Protein AF-A0A3C1DH06-F1 (afdb_monomer_lite)

pLDDT: mean 80.03, std 13.83, range [37.91, 91.12]

Foldseek 3Di:
DPPQPDDVVLLVVLQVVVCVLVVAGFDDDDGRNVSNVQSVVCVVVVHNPGDGPPVPPPD

Sequence (59 aa):
MAIETHKW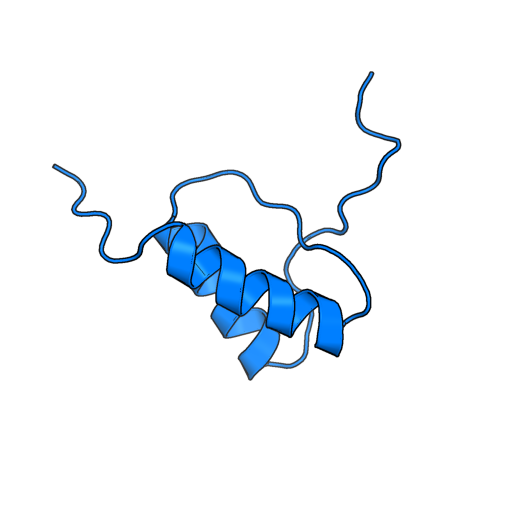EQVDELASQFEERFGYKPTWFGSVDEVYAKLEESLKTGTPTLMKQDPEVWL

Structure (mmCIF, N/CA/C/O backbone):
data_AF-A0A3C1DH06-F1
#
_entry.id   AF-A0A3C1DH06-F1
#
loop_
_atom_site.group_PDB
_atom_site.id
_atom_site.type_symbol
_atom_site.label_atom_id
_atom_site.label_alt_id
_atom_site.label_comp_id
_atom_site.label_asym_id
_atom_site.label_entity_id
_atom_site.label_seq_id
_atom_site.pdbx_PDB_ins_code
_atom_site.Cartn_x
_atom_site.Cartn_y
_atom_site.Cartn_z
_atom_site.occupancy
_atom_site.B_iso_or_equiv
_atom_site.auth_seq_id
_atom_site.auth_comp_id
_atom_site.auth_asym_id
_atom_site.auth_atom_id
_atom_site.pdbx_PDB_model_num
ATOM 1 N N . MET A 1 1 ? 21.790 1.618 -14.407 1.00 42.50 1 MET A N 1
ATOM 2 C CA . MET A 1 1 ? 20.691 0.638 -14.322 1.00 42.50 1 MET A CA 1
ATOM 3 C C . MET A 1 1 ? 20.017 0.894 -12.992 1.00 42.50 1 MET A C 1
ATOM 5 O O . MET A 1 1 ? 20.688 0.733 -11.981 1.00 42.50 1 MET A O 1
ATOM 9 N N . ALA A 1 2 ? 18.798 1.437 -12.984 1.00 51.53 2 ALA A N 1
ATOM 10 C CA . ALA A 1 2 ? 18.039 1.550 -11.742 1.00 51.53 2 ALA A CA 1
ATOM 11 C C . ALA A 1 2 ? 17.728 0.116 -11.311 1.00 51.53 2 ALA A C 1
ATOM 13 O O . ALA A 1 2 ? 17.084 -0.620 -12.054 1.00 51.53 2 ALA A O 1
ATOM 14 N N . ILE A 1 3 ? 18.328 -0.323 -10.211 1.00 55.91 3 ILE A N 1
ATOM 15 C CA . ILE A 1 3 ? 18.040 -1.635 -9.647 1.00 55.91 3 ILE A CA 1
ATOM 16 C C . ILE A 1 3 ? 16.702 -1.441 -8.950 1.00 55.91 3 ILE A C 1
ATOM 18 O O . ILE A 1 3 ? 16.651 -0.803 -7.905 1.00 55.91 3 ILE A O 1
ATOM 22 N N . GLU A 1 4 ? 15.622 -1.888 -9.582 1.00 61.62 4 GLU A N 1
ATOM 23 C CA . GLU A 1 4 ? 14.338 -2.012 -8.900 1.00 61.62 4 GLU A CA 1
ATOM 24 C C . GLU A 1 4 ? 14.537 -3.067 -7.809 1.00 61.62 4 GLU A C 1
ATOM 26 O O . GLU A 1 4 ? 14.772 -4.245 -8.091 1.00 61.62 4 GLU A O 1
ATOM 31 N N . THR A 1 5 ? 14.580 -2.610 -6.562 1.00 72.25 5 THR A N 1
ATOM 32 C CA . THR A 1 5 ? 14.814 -3.453 -5.385 1.00 72.25 5 THR A CA 1
ATOM 33 C C . THR A 1 5 ? 13.558 -4.251 -5.068 1.00 72.25 5 THR A C 1
ATOM 35 O O . THR A 1 5 ? 13.637 -5.407 -4.653 1.00 72.25 5 THR A O 1
ATOM 38 N N . HIS A 1 6 ? 12.404 -3.630 -5.308 1.00 79.69 6 HIS A N 1
ATOM 39 C CA . HIS A 1 6 ? 11.088 -4.189 -5.057 1.00 79.69 6 HIS A CA 1
ATOM 40 C C . HIS A 1 6 ? 10.463 -4.735 -6.341 1.00 79.69 6 HIS A C 1
ATOM 42 O O . HIS A 1 6 ? 10.669 -4.212 -7.437 1.00 79.69 6 HIS A O 1
ATOM 48 N N . LYS A 1 7 ? 9.674 -5.804 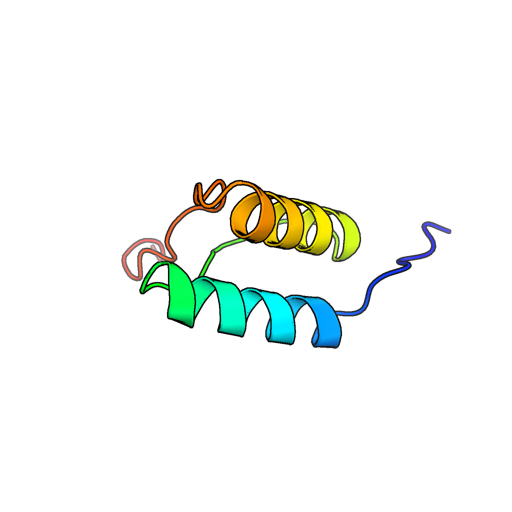-6.198 1.00 86.75 7 LYS A N 1
ATOM 49 C CA . LYS A 1 7 ? 8.899 -6.410 -7.289 1.00 86.75 7 LYS A CA 1
ATOM 50 C C . LYS A 1 7 ? 7.433 -6.013 -7.203 1.00 86.75 7 LYS A C 1
ATOM 52 O O . LYS A 1 7 ? 6.905 -5.807 -6.112 1.00 86.75 7 LYS A O 1
ATOM 57 N N . TRP A 1 8 ? 6.759 -6.028 -8.354 1.00 84.75 8 TRP A N 1
ATOM 58 C CA . TRP A 1 8 ? 5.307 -5.852 -8.428 1.00 84.75 8 TRP A CA 1
ATOM 59 C C . TRP A 1 8 ? 4.542 -6.828 -7.525 1.00 84.75 8 TRP A C 1
ATOM 61 O O . TRP A 1 8 ? 3.522 -6.443 -6.977 1.00 84.75 8 TRP A O 1
ATOM 71 N N . GLU A 1 9 ? 5.060 -8.040 -7.295 1.00 87.50 9 GLU A N 1
ATOM 72 C CA . GLU A 1 9 ? 4.470 -9.012 -6.358 1.00 87.50 9 GLU A CA 1
ATOM 73 C C . GLU A 1 9 ? 4.385 -8.474 -4.918 1.00 87.50 9 GLU A C 1
ATOM 75 O O . GLU A 1 9 ? 3.373 -8.649 -4.251 1.00 87.50 9 GLU A O 1
ATOM 80 N N . GLN A 1 10 ? 5.421 -7.773 -4.441 1.00 89.19 10 GLN A N 1
ATOM 81 C CA . GLN A 1 10 ? 5.404 -7.187 -3.096 1.00 89.19 10 GLN A CA 1
ATOM 82 C C . GLN A 1 10 ? 4.487 -5.965 -3.018 1.00 89.19 10 GLN A C 1
ATOM 84 O O . GLN A 1 10 ? 3.828 -5.732 -2.008 1.00 89.19 10 GLN A O 1
ATOM 89 N N . VAL A 1 11 ? 4.442 -5.182 -4.098 1.00 88.50 11 VAL A N 1
ATOM 90 C CA . VAL A 1 11 ? 3.499 -4.069 -4.232 1.00 88.50 11 VAL A CA 1
ATOM 91 C C . VAL A 1 11 ? 2.058 -4.572 -4.211 1.00 88.50 11 VAL A C 1
ATOM 93 O O . VAL A 1 11 ? 1.231 -3.964 -3.545 1.00 88.50 11 VAL A O 1
ATOM 96 N N . ASP A 1 12 ? 1.758 -5.680 -4.888 1.00 88.19 12 ASP A N 1
ATOM 97 C CA . ASP A 1 12 ? 0.420 -6.279 -4.926 1.00 88.19 12 ASP A CA 1
ATOM 98 C C . ASP A 1 12 ? -0.023 -6.790 -3.544 1.00 88.19 12 ASP A C 1
ATOM 100 O O . ASP A 1 12 ? -1.151 -6.536 -3.113 1.00 88.19 12 ASP A O 1
ATOM 104 N N . GLU A 1 13 ? 0.894 -7.403 -2.788 1.00 91.12 13 GLU A N 1
ATOM 105 C CA . GLU A 1 13 ? 0.642 -7.815 -1.403 1.00 91.12 13 GLU A CA 1
ATOM 106 C C . GLU A 1 13 ? 0.333 -6.610 -0.497 1.00 91.12 13 GLU A C 1
ATOM 108 O O . GLU A 1 13 ? -0.663 -6.613 0.234 1.00 91.12 13 GLU A O 1
ATOM 113 N N . LEU A 1 14 ? 1.143 -5.546 -0.565 1.00 89.69 14 LEU A N 1
ATOM 114 C CA . LEU A 1 14 ? 0.888 -4.318 0.193 1.00 89.69 14 LEU A CA 1
ATOM 115 C C . LEU A 1 14 ? -0.392 -3.612 -0.263 1.00 89.69 14 LEU A C 1
ATOM 117 O O . LEU A 1 14 ? -1.114 -3.063 0.566 1.00 89.69 14 LEU A O 1
ATOM 121 N N . ALA A 1 15 ? -0.685 -3.612 -1.562 1.00 88.94 15 ALA A N 1
ATOM 122 C CA . ALA A 1 15 ? -1.903 -3.027 -2.108 1.00 88.94 15 ALA A CA 1
ATOM 123 C C . ALA A 1 15 ? -3.145 -3.776 -1.616 1.00 88.94 15 ALA A C 1
ATOM 125 O O . ALA A 1 15 ? -4.136 -3.130 -1.285 1.00 88.94 15 ALA A O 1
ATOM 126 N N . SER A 1 16 ? -3.071 -5.102 -1.487 1.00 90.56 16 SER A N 1
ATOM 127 C CA . SER A 1 16 ? -4.136 -5.921 -0.898 1.00 90.56 16 SER A CA 1
ATOM 128 C C . SER A 1 16 ? -4.342 -5.592 0.583 1.00 90.56 16 SER A C 1
ATOM 130 O O . SER A 1 16 ? -5.471 -5.380 1.020 1.00 90.56 16 SER A O 1
ATOM 132 N N . GLN A 1 17 ? -3.258 -5.451 1.354 1.00 90.88 17 GLN A N 1
ATOM 133 C CA . GLN A 1 17 ? -3.339 -5.013 2.755 1.00 90.88 17 GLN A CA 1
ATOM 134 C C . GLN A 1 17 ? -3.895 -3.588 2.883 1.00 90.88 17 GLN A C 1
ATOM 136 O O . GLN A 1 17 ? -4.660 -3.282 3.798 1.00 90.88 17 GLN A O 1
ATOM 141 N N . PHE A 1 18 ? -3.511 -2.699 1.968 1.00 89.69 18 PHE A N 1
ATOM 142 C CA . PHE A 1 18 ? -4.031 -1.339 1.910 1.00 89.69 18 PHE A CA 1
ATOM 143 C C . PHE A 1 18 ? -5.529 -1.357 1.604 1.00 89.69 18 PHE A C 1
ATOM 145 O O . PHE A 1 18 ? -6.289 -0.665 2.278 1.00 89.69 18 PHE A O 1
ATOM 152 N N . GLU A 1 19 ? -5.969 -2.152 0.630 1.00 90.00 19 GLU A N 1
ATOM 153 C CA . GLU A 1 19 ? -7.384 -2.293 0.288 1.00 90.00 19 GLU A CA 1
ATOM 154 C C . GLU A 1 19 ? -8.194 -2.828 1.468 1.00 90.00 19 GLU A C 1
ATOM 156 O O . GLU A 1 19 ? -9.234 -2.255 1.788 1.00 90.00 19 GLU A O 1
ATOM 161 N N . GLU A 1 20 ? -7.694 -3.840 2.176 1.00 90.06 20 GLU A N 1
ATOM 162 C CA . GLU A 1 20 ? -8.345 -4.369 3.377 1.00 90.06 20 GLU A CA 1
ATOM 163 C C . GLU A 1 20 ? -8.455 -3.303 4.481 1.00 90.06 20 GLU A C 1
ATOM 165 O O . GLU A 1 20 ? -9.491 -3.172 5.137 1.00 90.06 20 GLU A O 1
ATOM 170 N N . ARG A 1 21 ? -7.407 -2.491 4.664 1.00 88.94 21 ARG A N 1
ATOM 171 C CA . ARG A 1 21 ? -7.351 -1.483 5.730 1.00 88.94 21 ARG A CA 1
ATOM 172 C C . ARG A 1 21 ? -8.155 -0.219 5.430 1.00 88.94 21 ARG A C 1
ATOM 174 O O . ARG A 1 21 ? -8.751 0.351 6.343 1.00 88.94 21 ARG A O 1
ATOM 181 N N . PHE A 1 22 ? -8.128 0.257 4.189 1.00 87.06 22 PHE A N 1
ATOM 182 C CA . PHE A 1 22 ? -8.730 1.529 3.780 1.00 87.06 22 PHE A CA 1
ATOM 183 C C . PHE A 1 22 ? -10.041 1.360 3.002 1.00 87.06 22 PHE A C 1
ATOM 185 O O . PHE A 1 22 ? -10.768 2.338 2.811 1.00 87.06 22 PHE A O 1
ATOM 192 N N . GLY A 1 23 ? -10.370 0.138 2.581 1.00 87.38 23 GLY A N 1
ATOM 193 C CA . GLY A 1 23 ? -11.604 -0.204 1.875 1.00 87.38 23 GLY A CA 1
ATOM 194 C C . GLY A 1 23 ? -11.609 0.182 0.396 1.00 87.38 23 GLY A C 1
ATOM 195 O O . GLY A 1 23 ? -12.685 0.385 -0.167 1.00 87.38 23 GLY A O 1
ATOM 196 N N . TYR A 1 24 ? -10.440 0.365 -0.226 1.00 85.31 24 TYR A N 1
ATOM 197 C CA . TYR A 1 24 ? -10.341 0.685 -1.650 1.00 85.31 24 TYR A CA 1
ATOM 198 C C . TYR A 1 24 ? -8.987 0.324 -2.260 1.00 85.31 24 TYR A C 1
ATOM 200 O O . TYR A 1 24 ? -7.956 0.382 -1.588 1.00 85.31 24 TYR A O 1
ATOM 208 N N . LYS A 1 25 ? -8.986 0.065 -3.571 1.00 83.06 25 LYS A N 1
ATOM 209 C CA . LYS A 1 25 ? -7.763 -0.195 -4.327 1.00 83.06 25 LYS A CA 1
ATOM 210 C C . LYS A 1 25 ? -6.946 1.088 -4.536 1.00 83.06 25 LYS A C 1
ATOM 212 O O . LYS A 1 25 ? -7.463 2.035 -5.148 1.00 83.06 25 LYS A O 1
ATOM 217 N N . PRO A 1 26 ? -5.692 1.154 -4.055 1.00 83.69 26 PRO A N 1
ATOM 218 C CA . PRO A 1 26 ? -4.844 2.309 -4.306 1.00 83.69 26 PRO A CA 1
ATOM 219 C C . PRO A 1 26 ? -4.513 2.415 -5.800 1.00 83.69 26 PRO A C 1
ATOM 221 O O . PRO A 1 26 ? -4.344 1.408 -6.480 1.00 83.69 26 PRO A O 1
ATOM 224 N N . THR A 1 27 ? -4.417 3.638 -6.318 1.00 82.81 27 THR A N 1
ATOM 225 C CA . THR A 1 27 ? -3.905 3.929 -7.665 1.00 82.81 27 THR A CA 1
ATOM 226 C C . THR A 1 27 ? -2.532 4.550 -7.577 1.00 82.81 27 THR A C 1
ATOM 228 O O . THR A 1 27 ? -2.265 5.405 -6.729 1.00 82.81 27 THR A O 1
ATOM 231 N N . TRP A 1 28 ? -1.664 4.144 -8.493 1.00 80.25 28 TRP A N 1
ATOM 232 C CA . TRP A 1 28 ? -0.299 4.620 -8.553 1.00 80.25 28 TRP A CA 1
ATOM 233 C C . TRP A 1 28 ? 0.197 4.704 -9.995 1.00 80.25 28 TRP A C 1
ATOM 235 O O . TRP A 1 28 ? -0.206 3.938 -10.867 1.00 80.25 28 TRP A O 1
ATOM 245 N N . PHE A 1 29 ? 1.119 5.635 -10.217 1.00 71.69 29 PHE A N 1
ATOM 246 C CA . PHE A 1 29 ? 1.848 5.808 -11.467 1.00 71.69 29 PHE A CA 1
ATOM 247 C C . PHE A 1 29 ? 3.316 6.028 -11.107 1.00 71.69 29 PHE A C 1
ATOM 249 O O . PHE A 1 29 ? 3.606 6.885 -10.272 1.00 71.69 29 PHE A O 1
ATOM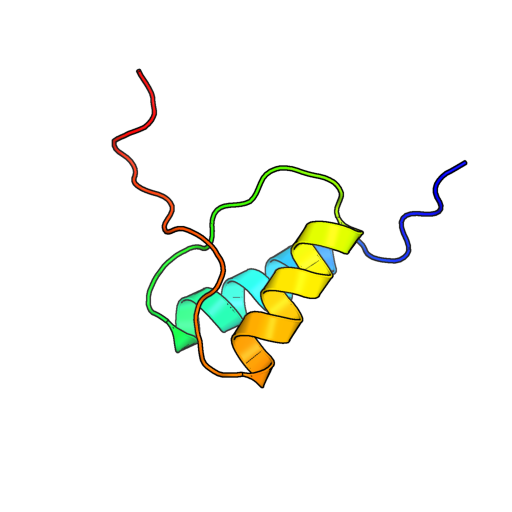 256 N N . GLY A 1 30 ? 4.225 5.249 -11.693 1.00 78.69 30 GLY A N 1
ATOM 257 C CA . GLY A 1 30 ? 5.659 5.357 -11.419 1.00 78.69 30 GLY A CA 1
ATOM 258 C C . GLY A 1 30 ? 6.367 4.007 -11.342 1.00 78.69 30 GLY A C 1
ATOM 259 O O . GLY A 1 30 ? 5.839 2.989 -11.796 1.00 78.69 30 GLY A O 1
ATOM 260 N N . SER A 1 31 ? 7.574 4.026 -10.778 1.00 86.19 31 SER A N 1
ATOM 261 C CA . SER A 1 31 ? 8.427 2.839 -10.621 1.00 86.19 31 SER A CA 1
ATOM 262 C C . SER A 1 31 ? 7.992 1.995 -9.424 1.00 86.19 31 SER A C 1
ATOM 264 O O . SER A 1 31 ? 7.469 2.537 -8.450 1.00 86.19 31 SER A O 1
ATOM 266 N N . VAL A 1 32 ? 8.270 0.688 -9.443 1.00 86.75 32 VAL A N 1
ATOM 267 C CA . VAL A 1 32 ? 7.843 -0.246 -8.381 1.00 86.75 32 VAL A CA 1
ATOM 268 C C . VAL A 1 32 ? 8.276 0.211 -6.988 1.00 86.75 32 VAL A C 1
ATOM 270 O O . VAL A 1 32 ? 7.470 0.203 -6.062 1.00 86.75 32 VAL A O 1
ATOM 273 N N . ASP A 1 33 ? 9.521 0.667 -6.852 1.00 87.25 33 ASP A N 1
ATOM 274 C CA . ASP A 1 33 ? 10.081 1.155 -5.586 1.00 87.25 33 ASP A CA 1
ATOM 275 C C . ASP A 1 33 ? 9.314 2.366 -5.022 1.00 87.25 33 ASP A C 1
ATOM 277 O O . ASP A 1 33 ? 9.050 2.436 -3.823 1.00 87.25 33 ASP A O 1
ATOM 281 N N . GLU A 1 34 ? 8.892 3.302 -5.879 1.00 86.75 34 GLU A N 1
ATOM 282 C CA . GLU A 1 34 ? 8.113 4.470 -5.445 1.00 86.75 34 GLU A CA 1
ATOM 283 C C . GLU A 1 34 ? 6.718 4.071 -4.965 1.00 86.75 34 GLU A C 1
ATOM 285 O O . GLU A 1 34 ? 6.217 4.603 -3.971 1.00 86.75 34 GLU A O 1
ATOM 290 N N . VAL A 1 35 ? 6.085 3.133 -5.672 1.00 87.38 35 VAL A N 1
ATOM 291 C CA . VAL A 1 35 ? 4.764 2.616 -5.305 1.00 87.38 35 VAL A CA 1
ATOM 292 C C . VAL A 1 35 ? 4.841 1.875 -3.977 1.00 87.38 35 VAL A C 1
ATOM 294 O O . VAL A 1 35 ? 4.035 2.132 -3.082 1.00 87.38 35 VAL A O 1
ATOM 297 N N . TYR A 1 36 ? 5.838 1.002 -3.837 1.00 89.38 36 TYR A N 1
ATOM 298 C CA . TYR A 1 36 ? 6.086 0.236 -2.625 1.00 89.38 36 TYR A CA 1
ATOM 299 C C . TYR A 1 36 ? 6.277 1.161 -1.418 1.00 89.38 36 TYR A C 1
ATOM 301 O O . TYR A 1 36 ? 5.571 1.020 -0.420 1.00 89.38 36 TYR A O 1
ATOM 309 N N . ALA A 1 37 ? 7.151 2.168 -1.531 1.00 89.50 37 ALA A N 1
ATOM 310 C CA . ALA A 1 37 ? 7.411 3.116 -0.450 1.00 89.50 37 ALA A CA 1
ATOM 311 C C . ALA A 1 37 ? 6.144 3.872 -0.012 1.00 89.50 37 ALA A C 1
ATOM 313 O O . ALA A 1 37 ? 5.897 4.023 1.184 1.00 89.50 37 ALA A O 1
ATOM 314 N N . LYS A 1 38 ? 5.302 4.306 -0.963 1.00 89.12 38 LYS A N 1
A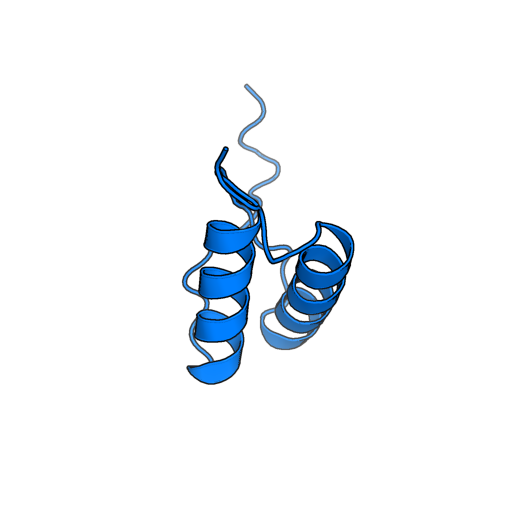TOM 315 C CA . LYS A 1 38 ? 4.036 4.993 -0.652 1.00 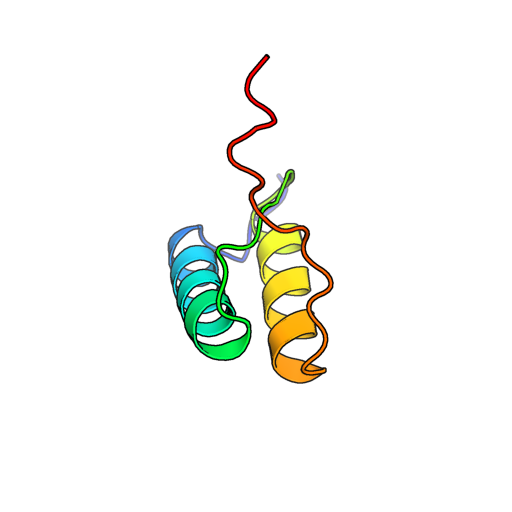89.12 38 LYS A CA 1
ATOM 316 C C . LYS A 1 38 ? 3.007 4.079 0.011 1.00 89.12 38 LYS A C 1
ATOM 318 O O . LYS A 1 38 ? 2.299 4.521 0.918 1.00 89.12 38 LYS A O 1
ATOM 323 N N . LEU A 1 39 ? 2.904 2.827 -0.439 1.00 89.44 39 LEU A N 1
ATOM 324 C CA . LEU A 1 39 ? 2.02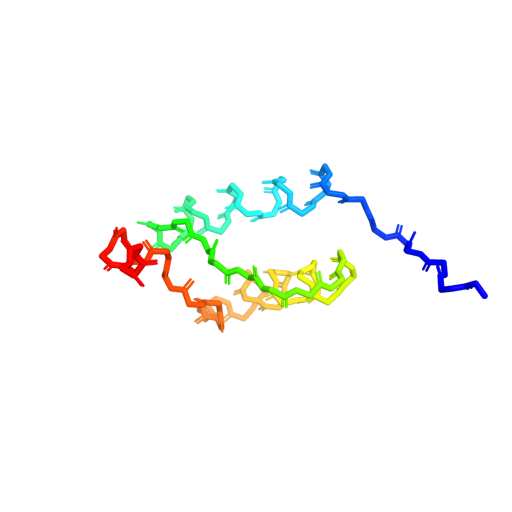0 1.830 0.166 1.00 89.44 39 LEU A CA 1
ATOM 325 C C . LEU A 1 39 ? 2.451 1.509 1.597 1.00 89.44 39 LEU A C 1
ATOM 327 O O . LEU A 1 39 ? 1.625 1.549 2.510 1.00 89.44 39 LEU A O 1
ATOM 331 N N . GLU A 1 40 ? 3.742 1.245 1.797 1.00 90.62 40 GLU A N 1
ATOM 332 C CA . GLU A 1 40 ? 4.310 0.964 3.114 1.00 90.62 40 GLU A CA 1
ATOM 333 C C . GLU A 1 40 ? 4.108 2.155 4.061 1.00 90.62 40 GLU A C 1
ATOM 335 O O . GLU A 1 40 ? 3.631 1.983 5.185 1.00 90.62 40 GLU A O 1
ATOM 340 N N . GLU A 1 41 ? 4.390 3.378 3.602 1.00 90.50 41 GLU A N 1
ATOM 341 C CA . GLU A 1 41 ? 4.161 4.596 4.382 1.00 90.50 41 GLU A CA 1
ATOM 342 C C . GLU A 1 41 ? 2.681 4.769 4.741 1.00 90.50 41 GLU A C 1
ATOM 344 O O . GLU A 1 41 ? 2.360 5.060 5.897 1.00 90.50 41 GLU A O 1
ATOM 349 N N . SER A 1 42 ? 1.767 4.541 3.793 1.00 89.94 42 SER A N 1
ATOM 350 C CA . SER A 1 42 ? 0.327 4.632 4.053 1.00 89.94 42 SER A CA 1
ATOM 351 C C . SER A 1 42 ? -0.128 3.636 5.117 1.00 89.94 42 SER A C 1
ATOM 353 O O . SER A 1 42 ? -0.860 3.985 6.045 1.00 89.94 42 SER A O 1
ATOM 355 N N . LEU A 1 43 ? 0.331 2.388 5.019 1.00 88.81 43 LEU A N 1
ATOM 356 C CA . LEU A 1 43 ? 0.020 1.341 5.990 1.00 88.81 43 LEU A CA 1
ATOM 357 C C . LEU A 1 43 ? 0.635 1.645 7.361 1.00 88.81 43 LEU A C 1
ATOM 359 O O . LEU A 1 43 ? -0.010 1.442 8.392 1.00 88.81 43 LEU A O 1
ATOM 363 N N . LYS A 1 44 ? 1.856 2.176 7.399 1.00 90.62 44 LYS A N 1
ATOM 364 C CA . LYS A 1 44 ? 2.556 2.512 8.643 1.00 90.62 44 LYS A CA 1
ATOM 365 C C . LYS A 1 44 ? 1.930 3.708 9.356 1.00 90.62 44 LYS A C 1
ATOM 367 O O . LYS A 1 44 ? 1.735 3.666 10.568 1.00 90.62 44 LYS A O 1
ATOM 372 N N . THR A 1 45 ? 1.607 4.762 8.614 1.00 90.06 45 THR A N 1
ATOM 373 C CA . THR A 1 45 ? 0.980 5.979 9.154 1.00 90.06 45 THR A CA 1
ATOM 374 C C . THR A 1 45 ? -0.516 5.805 9.396 1.00 90.06 45 THR A C 1
ATOM 376 O O . THR A 1 45 ? -1.109 6.574 10.149 1.00 90.06 45 THR A O 1
ATOM 379 N N . GLY A 1 46 ? -1.143 4.805 8.766 1.00 86.75 46 GLY A N 1
ATOM 380 C CA . GLY A 1 46 ? -2.592 4.634 8.780 1.00 86.75 46 GLY A CA 1
ATOM 381 C C . GLY A 1 46 ? -3.330 5.748 8.037 1.00 86.75 46 GLY A C 1
ATOM 382 O O . GLY A 1 46 ? -4.531 5.905 8.236 1.00 86.75 46 GLY A O 1
ATOM 383 N N . THR A 1 47 ? -2.625 6.526 7.214 1.00 85.00 47 THR A N 1
ATOM 384 C CA . THR A 1 47 ? -3.203 7.571 6.372 1.00 85.00 47 THR A CA 1
ATOM 385 C C . THR A 1 47 ? -3.044 7.142 4.924 1.00 85.00 47 THR A C 1
ATOM 387 O O . THR A 1 47 ? -1.925 6.862 4.503 1.00 85.00 47 THR A O 1
ATOM 390 N N . PRO A 1 48 ? -4.121 7.092 4.135 1.00 83.31 48 PRO A N 1
ATOM 391 C CA . PRO A 1 48 ? -3.993 6.699 2.752 1.00 83.31 48 PRO A CA 1
ATOM 392 C C . PRO A 1 48 ? -3.422 7.864 1.928 1.00 83.31 48 PRO A C 1
ATOM 394 O O . PRO A 1 48 ? -4.147 8.793 1.571 1.00 83.31 48 PRO A O 1
ATOM 397 N N . THR A 1 49 ? -2.122 7.835 1.621 1.00 81.62 49 THR A N 1
ATOM 398 C CA . THR A 1 49 ? -1.482 8.833 0.737 1.00 81.62 49 THR A CA 1
ATOM 399 C C . THR A 1 49 ? -1.692 8.534 -0.748 1.00 81.62 49 THR A C 1
ATOM 401 O O . THR A 1 49 ? -1.431 9.390 -1.593 1.00 81.62 49 THR A O 1
ATOM 404 N N . LEU A 1 50 ? -2.184 7.338 -1.082 1.00 82.94 50 LEU A N 1
ATOM 405 C CA . LEU A 1 50 ? -2.486 6.921 -2.450 1.00 82.94 50 LEU A CA 1
ATOM 406 C C . LEU A 1 50 ? -3.935 7.239 -2.828 1.00 82.94 50 LEU A C 1
ATOM 408 O O . LEU A 1 50 ? -4.872 7.011 -2.054 1.00 82.94 50 LEU A O 1
ATOM 412 N N . MET A 1 51 ? -4.110 7.755 -4.047 1.00 79.06 51 MET A N 1
ATOM 413 C CA . MET A 1 51 ? -5.424 8.106 -4.583 1.00 79.06 51 MET A CA 1
ATOM 414 C C . MET A 1 51 ? -6.277 6.850 -4.769 1.00 79.06 51 MET A C 1
ATOM 416 O O . MET A 1 51 ? -5.763 5.767 -5.057 1.00 79.06 51 MET A O 1
ATOM 420 N N . LYS A 1 52 ? -7.592 7.003 -4.598 1.00 75.88 52 LYS A N 1
ATOM 421 C CA . LYS A 1 52 ? -8.565 5.967 -4.944 1.00 75.88 52 LYS A CA 1
ATOM 422 C C . LYS A 1 52 ? -8.512 5.719 -6.445 1.00 75.88 52 LYS A C 1
ATOM 424 O O . LYS A 1 52 ? -8.392 6.668 -7.218 1.00 75.88 52 LYS A O 1
ATOM 429 N N . GLN A 1 53 ? -8.605 4.454 -6.847 1.00 65.56 53 GLN A N 1
ATOM 430 C CA . GLN A 1 53 ? -8.922 4.134 -8.233 1.00 65.56 53 GLN A CA 1
ATOM 431 C C . GLN A 1 53 ? -10.375 4.526 -8.484 1.00 65.56 53 GLN A C 1
ATOM 433 O O . GLN A 1 53 ? -11.278 3.721 -8.275 1.00 65.56 53 GLN A O 1
ATOM 438 N N . ASP A 1 54 ? -10.606 5.779 -8.870 1.00 60.03 54 ASP A N 1
ATOM 439 C CA . ASP A 1 54 ? -11.908 6.197 -9.368 1.00 60.03 54 ASP A CA 1
ATOM 440 C C . ASP A 1 54 ? -12.138 5.505 -10.721 1.00 60.03 54 ASP A C 1
ATOM 442 O O . ASP A 1 54 ? -11.391 5.752 -11.675 1.00 60.03 54 ASP A O 1
ATOM 446 N N . PRO A 1 55 ? -13.146 4.619 -10.839 1.00 57.25 55 PRO A N 1
ATOM 447 C CA . PRO A 1 55 ? -13.439 3.928 -12.092 1.00 57.25 55 PRO A CA 1
ATOM 448 C C . PRO A 1 55 ? -13.918 4.884 -13.200 1.00 57.25 55 PRO A C 1
ATOM 450 O O . PRO A 1 55 ? -14.053 4.464 -14.344 1.00 57.25 55 PRO A O 1
ATOM 453 N N . GLU A 1 56 ? -14.163 6.159 -12.880 1.00 56.31 56 GLU A N 1
ATOM 454 C CA . GLU A 1 56 ? -14.649 7.184 -13.809 1.00 56.31 56 GLU A CA 1
ATOM 455 C C . GLU A 1 56 ? -13.535 7.882 -14.611 1.00 56.31 56 GLU A C 1
ATOM 457 O O . GLU A 1 56 ? -13.829 8.607 -15.559 1.00 56.31 56 GLU A O 1
ATOM 462 N N . VAL A 1 57 ? -12.253 7.645 -14.303 1.00 51.22 57 VAL A N 1
ATOM 463 C CA . VAL A 1 57 ? -11.121 8.231 -15.050 1.00 51.22 57 VAL A CA 1
ATOM 464 C C . VAL A 1 57 ? -10.634 7.265 -16.140 1.00 51.22 57 VAL A C 1
ATOM 466 O O . VAL A 1 57 ? -9.483 6.841 -16.159 1.00 51.22 57 VAL A O 1
ATOM 469 N N . TRP A 1 58 ? -11.543 6.880 -17.035 1.00 48.28 58 TRP A N 1
ATOM 470 C CA . TRP A 1 58 ? -11.255 6.207 -18.312 1.00 48.28 58 TRP A CA 1
ATOM 471 C C . TRP A 1 58 ? -12.017 6.931 -19.439 1.00 48.28 58 TRP A C 1
ATOM 473 O O . TRP A 1 58 ? -12.888 6.352 -20.088 1.00 48.28 58 TRP A O 1
ATOM 483 N N . LEU A 1 59 ? -11.719 8.220 -19.639 1.00 37.91 59 LEU A N 1
ATOM 484 C CA . LEU A 1 59 ? -12.183 9.010 -20.789 1.00 37.91 59 LEU A CA 1
ATOM 485 C C . LEU A 1 59 ? -10.999 9.502 -21.619 1.00 37.91 59 LEU A C 1
ATOM 487 O O . LEU A 1 59 ? -10.074 10.094 -21.019 1.00 37.91 59 LEU A O 1
#

Secondary structure (DSSP, 8-state):
-----S-HHHHHHHHHHHHHHHSS-EE--S-HHHHHHHHHHHHHHTS--SEE--TT---

Radius of gyration: 11.72 Å; chains: 1; bounding box: 35×18×30 Å